Protein AF-A0A395VY33-F1 (afdb_monomer)

Solvent-accessible surface area (backbone atoms only — not comparable to full-atom values): 3641 Å² total; per-residue (Å²): 133,58,70,68,58,54,45,53,53,48,72,72,44,93,64,55,70,68,60,36,53,54,52,44,53,51,58,66,49,60,87,68,65,54,66,69,56,54,50,52,51,51,51,55,47,42,73,75,38,63,68,59,55,64,78,66,58,82,126

Structure (mmCIF, N/CA/C/O backbone):
data_AF-A0A395VY33-F1
#
_entry.id   AF-A0A395VY33-F1
#
loop_
_atom_site.group_PDB
_atom_site.id
_atom_site.type_symbol
_atom_site.label_atom_id
_atom_site.label_alt_id
_atom_site.label_comp_id
_atom_site.label_asym_id
_atom_site.label_entity_id
_atom_site.label_seq_id
_atom_site.pdbx_PDB_ins_code
_atom_site.Cartn_x
_atom_site.Cartn_y
_atom_site.Cartn_z
_atom_site.occupancy
_atom_site.B_iso_or_equiv
_atom_site.auth_seq_id
_atom_site.auth_comp_id
_atom_site.auth_asym_id
_atom_site.auth_atom_id
_atom_site.pdbx_PDB_model_num
ATOM 1 N N . MET A 1 1 ? -17.414 -1.331 2.741 1.00 60.62 1 MET A N 1
ATOM 2 C CA . MET A 1 1 ? -16.773 -1.270 4.072 1.00 60.62 1 MET A CA 1
ATOM 3 C C . MET A 1 1 ? -15.874 -0.041 4.087 1.00 60.62 1 MET A C 1
ATOM 5 O O . MET A 1 1 ? -15.135 0.130 3.129 1.00 60.62 1 MET A O 1
ATOM 9 N N . ASN A 1 2 ? -16.011 0.860 5.064 1.00 83.94 2 ASN A N 1
ATOM 10 C CA . ASN A 1 2 ? -15.199 2.085 5.141 1.00 83.94 2 ASN A CA 1
ATOM 11 C C . ASN A 1 2 ? -13.728 1.729 5.460 1.00 83.94 2 ASN A C 1
ATOM 13 O O . ASN A 1 2 ? -13.492 0.738 6.153 1.00 83.94 2 ASN A O 1
ATOM 17 N N . LYS A 1 3 ? -12.752 2.518 4.983 1.00 85.38 3 LYS A N 1
ATOM 18 C CA . LYS A 1 3 ? -11.319 2.324 5.282 1.00 85.38 3 LYS A CA 1
ATOM 19 C C . LYS A 1 3 ? -11.053 2.264 6.784 1.00 85.38 3 LYS A C 1
ATOM 21 O O . LYS A 1 3 ? -10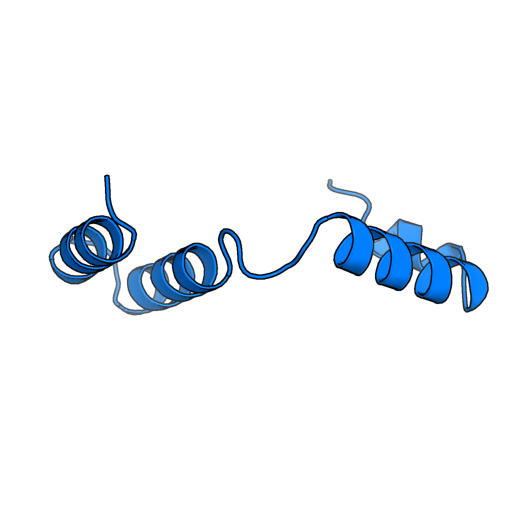.257 1.449 7.230 1.00 85.38 3 LYS A O 1
ATOM 26 N N . GLU A 1 4 ? -11.755 3.092 7.551 1.00 89.38 4 GLU A N 1
ATOM 27 C CA . GLU A 1 4 ? -11.651 3.139 9.013 1.00 89.38 4 GLU A CA 1
ATOM 28 C C . GLU A 1 4 ? -12.040 1.801 9.653 1.00 89.38 4 GLU A C 1
ATOM 30 O O . GLU A 1 4 ? -11.327 1.311 10.523 1.00 89.38 4 GLU A O 1
ATOM 35 N N . ASN A 1 5 ? -13.096 1.150 9.152 1.00 91.88 5 ASN A N 1
ATOM 36 C CA . ASN A 1 5 ? -13.514 -0.165 9.642 1.00 91.88 5 ASN A CA 1
ATOM 37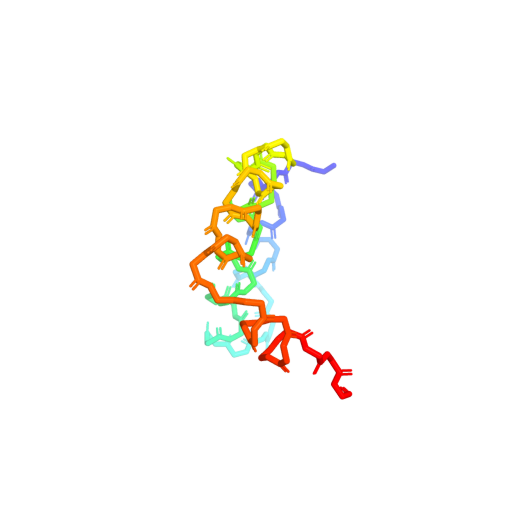 C C . ASN A 1 5 ? -12.470 -1.238 9.311 1.00 91.88 5 ASN A C 1
ATOM 39 O O . ASN A 1 5 ? -12.206 -2.108 10.127 1.00 91.88 5 ASN A O 1
ATOM 43 N N . ILE A 1 6 ? -11.847 -1.170 8.131 1.00 89.31 6 ILE A N 1
ATOM 44 C CA . ILE A 1 6 ? -10.806 -2.128 7.726 1.00 89.31 6 ILE A CA 1
ATOM 45 C C . ILE A 1 6 ? -9.552 -1.968 8.596 1.00 89.31 6 ILE A C 1
ATOM 47 O O . ILE A 1 6 ? -8.991 -2.960 9.051 1.00 89.31 6 ILE A O 1
ATOM 51 N N . ILE A 1 7 ? -9.129 -0.729 8.867 1.00 93.75 7 ILE A N 1
ATOM 52 C CA . ILE A 1 7 ? -7.991 -0.447 9.755 1.00 93.75 7 ILE A CA 1
ATOM 53 C C . ILE A 1 7 ? -8.277 -0.954 11.173 1.00 93.75 7 ILE A C 1
ATOM 55 O O . ILE A 1 7 ? -7.404 -1.572 11.780 1.00 93.75 7 ILE A O 1
ATOM 59 N N . PHE A 1 8 ? -9.496 -0.743 11.675 1.00 95.69 8 PHE A N 1
ATOM 60 C CA . PHE A 1 8 ? -9.909 -1.227 12.990 1.00 95.69 8 PHE A CA 1
ATOM 61 C C . PHE A 1 8 ? -9.809 -2.757 13.107 1.00 95.69 8 PHE A C 1
ATOM 63 O O . PHE A 1 8 ? -9.234 -3.261 14.071 1.00 95.69 8 PHE A O 1
ATOM 70 N N . GLU A 1 9 ? -10.298 -3.505 12.117 1.00 95.69 9 GLU A N 1
ATOM 71 C CA . GLU A 1 9 ? -10.192 -4.972 12.105 1.00 95.69 9 GLU A CA 1
ATOM 72 C C . GLU A 1 9 ? -8.726 -5.447 12.068 1.00 95.69 9 GLU A C 1
ATOM 74 O O . GLU A 1 9 ? -8.356 -6.384 12.775 1.00 95.69 9 GLU A O 1
ATOM 79 N N . ILE A 1 10 ? -7.855 -4.771 11.306 1.00 94.50 10 ILE A N 1
ATOM 80 C CA . ILE A 1 10 ? -6.421 -5.108 11.233 1.00 94.50 10 ILE A CA 1
ATOM 81 C C . ILE A 1 10 ? -5.742 -4.910 12.593 1.00 94.50 10 ILE A C 1
ATOM 83 O O . ILE A 1 10 ? -5.017 -5.797 13.051 1.00 94.50 10 ILE A O 1
ATOM 87 N N . GLN A 1 11 ? -6.003 -3.785 13.264 1.00 96.00 11 GLN A N 1
ATOM 88 C CA . GLN A 1 11 ? -5.423 -3.482 14.577 1.00 96.00 11 GLN A CA 1
ATOM 89 C C . GLN A 1 11 ? -5.796 -4.530 15.635 1.00 96.00 11 GLN A C 1
ATOM 91 O O . GLN A 1 11 ? -4.951 -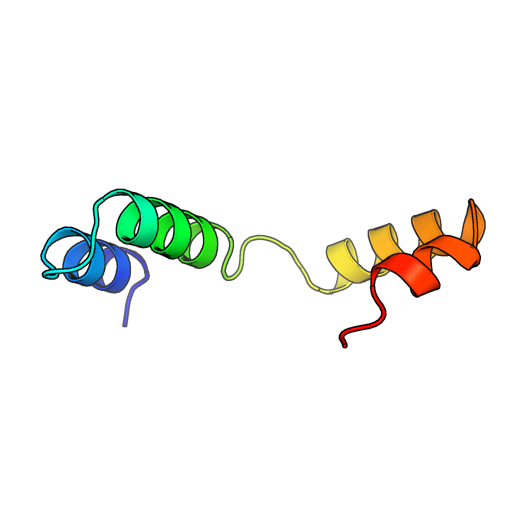4.914 16.446 1.00 96.00 11 GLN A O 1
ATOM 96 N N . ASN A 1 12 ? -7.033 -5.033 15.581 1.00 97.25 12 ASN A N 1
ATOM 97 C CA . ASN A 1 12 ? -7.564 -6.019 16.526 1.00 97.25 12 ASN A CA 1
ATOM 98 C C . ASN A 1 12 ? -7.294 -7.482 16.127 1.00 97.25 12 ASN A C 1
ATOM 100 O O . ASN A 1 12 ? -7.724 -8.399 16.824 1.00 97.25 12 ASN A O 1
ATOM 104 N N . SER A 1 13 ? -6.590 -7.725 15.021 1.00 96.31 13 SER A N 1
ATOM 105 C CA . SER A 1 13 ? -6.245 -9.076 14.577 1.00 96.31 13 SER A CA 1
ATOM 106 C C . SER A 1 13 ? -5.089 -9.693 15.380 1.00 96.31 13 SER A C 1
ATOM 108 O O . SER A 1 13 ? -4.314 -9.002 16.044 1.00 96.31 13 SER A O 1
ATOM 110 N N . ASN A 1 14 ? -4.921 -11.012 15.248 1.00 97.38 14 ASN A N 1
ATOM 111 C CA . ASN A 1 14 ? -3.808 -11.764 15.842 1.00 97.38 14 ASN A CA 1
ATOM 112 C C . ASN A 1 14 ? -2.519 -11.733 14.992 1.00 97.38 14 ASN A C 1
ATOM 114 O O . ASN A 1 14 ? -1.637 -12.569 15.187 1.00 97.38 14 ASN A O 1
ATOM 118 N N . LEU A 1 15 ? -2.418 -10.827 14.014 1.00 93.19 15 LEU A N 1
ATOM 119 C CA . LEU A 1 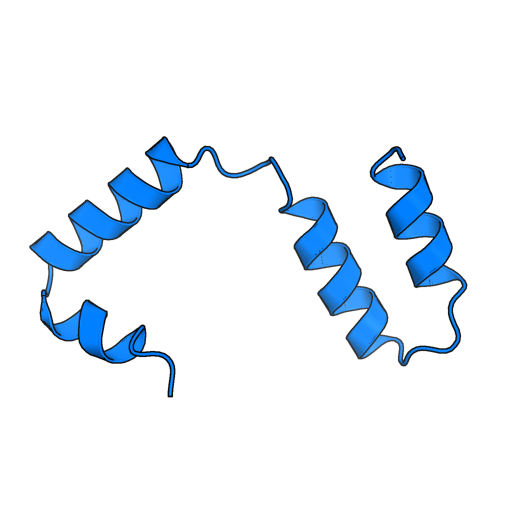15 ? -1.200 -10.641 13.222 1.00 93.19 15 LEU A CA 1
ATOM 120 C C . LEU A 1 15 ? -0.067 -10.063 14.081 1.00 93.19 15 LEU A C 1
ATOM 122 O O . LEU A 1 15 ? -0.312 -9.475 15.136 1.00 93.19 15 LEU A O 1
ATOM 126 N N . SER A 1 16 ? 1.175 -10.198 13.612 1.00 94.81 16 SER A N 1
ATOM 127 C CA . SER A 1 16 ? 2.294 -9.462 14.204 1.00 94.81 16 SER A CA 1
ATOM 128 C C . SER A 1 16 ? 2.103 -7.957 14.007 1.00 94.81 16 SER A C 1
ATOM 130 O O . SER A 1 16 ? 1.460 -7.522 13.050 1.00 94.81 16 SER A O 1
ATOM 132 N N . GLU A 1 17 ? 2.684 -7.154 14.897 1.00 96.06 17 GLU A N 1
ATOM 133 C CA . GLU A 1 17 ? 2.603 -5.693 14.793 1.00 96.06 17 GLU A CA 1
ATOM 134 C C . GLU A 1 17 ? 3.211 -5.179 13.478 1.00 96.06 17 GLU A C 1
ATOM 136 O O . GLU A 1 17 ? 2.613 -4.330 12.828 1.00 96.06 17 GLU A O 1
ATOM 141 N N . GLU A 1 18 ? 4.307 -5.786 13.012 1.00 93.12 18 GLU A N 1
ATOM 142 C CA . GLU A 1 18 ? 4.902 -5.512 11.694 1.00 93.12 18 GLU A CA 1
ATOM 143 C C . GLU A 1 18 ? 3.891 -5.727 10.554 1.00 93.12 18 GLU A C 1
ATOM 145 O O . GLU A 1 18 ? 3.649 -4.827 9.750 1.00 93.12 18 GLU A O 1
ATOM 150 N N . CYS A 1 19 ? 3.201 -6.874 10.532 1.00 83.69 19 CYS A N 1
ATOM 151 C CA . CYS A 1 19 ? 2.194 -7.151 9.507 1.00 83.69 19 CYS A CA 1
ATOM 152 C C . CYS A 1 19 ? 0.991 -6.199 9.590 1.00 83.69 19 CYS A C 1
ATOM 154 O O . CYS A 1 19 ? 0.395 -5.861 8.564 1.00 83.69 19 CYS A O 1
ATOM 156 N N . LYS A 1 20 ? 0.611 -5.753 10.794 1.00 95.25 20 LYS A N 1
ATOM 157 C CA . LYS A 1 20 ? -0.452 -4.750 10.965 1.00 95.25 20 LYS A CA 1
ATOM 158 C C . LYS A 1 20 ? -0.025 -3.398 10.403 1.00 95.25 20 LYS A C 1
ATOM 160 O O . LYS A 1 20 ? -0.820 -2.758 9.713 1.00 95.25 20 LYS A O 1
ATOM 165 N N . GLU A 1 21 ? 1.203 -2.966 10.674 1.00 93.25 21 GLU A N 1
ATOM 166 C CA . GLU A 1 21 ?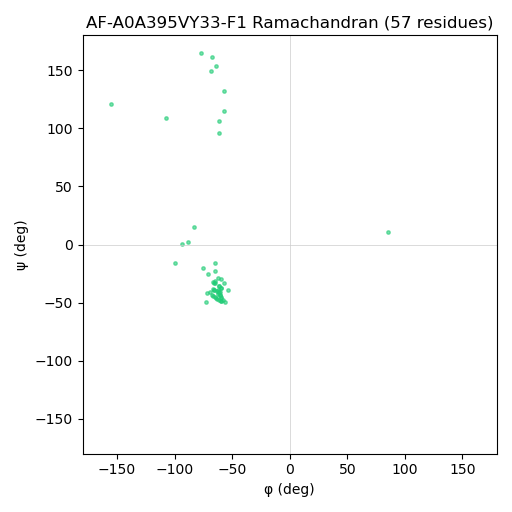 1.746 -1.702 10.172 1.00 93.25 21 GLU A CA 1
ATOM 167 C C . GLU A 1 21 ? 1.793 -1.675 8.642 1.00 93.25 21 GLU A C 1
ATOM 169 O O . GLU A 1 21 ? 1.279 -0.727 8.037 1.00 93.25 21 GLU A O 1
ATOM 174 N N . GLU A 1 22 ? 2.308 -2.733 8.012 1.00 85.25 22 GLU A N 1
ATOM 175 C CA . GLU A 1 22 ? 2.346 -2.870 6.551 1.00 85.25 22 GLU A CA 1
ATOM 176 C C . GLU A 1 22 ? 0.940 -2.840 5.936 1.00 85.25 22 GLU A C 1
ATOM 178 O O . GLU A 1 22 ? 0.660 -2.060 5.018 1.00 85.25 22 GLU A O 1
ATOM 183 N N . ALA A 1 23 ? 0.014 -3.633 6.481 1.00 83.00 23 ALA A N 1
ATOM 184 C CA . ALA A 1 23 ? -1.356 -3.698 5.983 1.00 83.00 23 ALA A CA 1
ATOM 185 C C . ALA A 1 23 ? -2.074 -2.343 6.104 1.00 83.00 23 ALA A C 1
ATOM 187 O O . ALA A 1 23 ? -2.759 -1.907 5.174 1.00 83.00 23 ALA A O 1
ATOM 188 N N . ILE A 1 24 ? -1.882 -1.624 7.213 1.00 90.62 24 ILE A N 1
ATOM 189 C CA . ILE A 1 24 ? -2.449 -0.284 7.406 1.00 90.62 24 ILE A CA 1
ATOM 190 C C . ILE A 1 24 ? -1.838 0.721 6.423 1.00 90.62 24 ILE A C 1
ATOM 192 O O . ILE A 1 24 ? -2.568 1.571 5.904 1.00 90.62 24 ILE A O 1
ATOM 196 N N . GLN A 1 25 ? -0.534 0.648 6.138 1.00 84.12 25 GLN A N 1
ATOM 197 C CA . GLN A 1 25 ? 0.105 1.515 5.141 1.00 84.12 25 GLN A CA 1
ATOM 198 C C . GLN A 1 25 ? -0.500 1.308 3.746 1.00 84.12 25 GLN A C 1
ATOM 200 O O . GLN A 1 25 ? -0.845 2.289 3.083 1.00 84.12 25 GLN A O 1
ATOM 205 N N . ILE A 1 26 ? -0.728 0.057 3.342 1.00 80.94 26 ILE A N 1
ATOM 206 C CA . ILE A 1 26 ? -1.362 -0.280 2.058 1.00 80.94 26 ILE A CA 1
ATOM 207 C C . ILE A 1 26 ? -2.798 0.261 1.998 1.00 80.94 26 ILE A C 1
ATOM 209 O O . ILE A 1 26 ? -3.177 0.922 1.029 1.00 80.94 26 ILE A O 1
ATOM 213 N N . ILE A 1 27 ? -3.601 0.056 3.047 1.00 83.31 27 ILE A N 1
ATOM 214 C CA . ILE A 1 27 ? -4.993 0.541 3.100 1.00 83.31 27 ILE A CA 1
ATOM 215 C C . ILE A 1 27 ? -5.070 2.076 3.111 1.00 83.31 27 ILE A C 1
ATOM 217 O O . ILE A 1 27 ? -5.990 2.657 2.526 1.00 83.31 27 ILE A O 1
ATOM 221 N N . LYS A 1 28 ? -4.100 2.760 3.728 1.00 82.56 28 LYS A N 1
ATOM 222 C CA . LYS A 1 28 ? -3.995 4.227 3.670 1.00 82.56 28 LYS A CA 1
ATOM 223 C C . LYS A 1 28 ? -3.697 4.716 2.254 1.00 82.56 28 LYS A C 1
ATOM 225 O O . LYS A 1 28 ? -4.296 5.705 1.834 1.00 82.56 28 LYS A O 1
ATOM 230 N N . GLN A 1 29 ? -2.841 4.002 1.523 1.00 72.94 29 GLN A N 1
ATOM 231 C CA . GLN A 1 29 ? -2.507 4.303 0.128 1.00 72.94 29 GLN A CA 1
ATOM 232 C C . GLN A 1 29 ? -3.616 3.915 -0.865 1.00 72.94 29 GLN A C 1
ATOM 234 O O . GLN A 1 29 ? -3.684 4.434 -1.983 1.00 72.94 29 GLN A O 1
ATOM 239 N N . TYR A 1 30 ? -4.517 3.016 -0.463 1.00 63.97 30 TYR A N 1
ATOM 240 C CA . TYR A 1 30 ? -5.616 2.542 -1.295 1.00 63.97 30 TYR A CA 1
ATOM 241 C C . TYR A 1 30 ? -6.542 3.704 -1.681 1.00 63.97 30 TYR A C 1
ATOM 243 O O . TYR A 1 30 ? -7.281 4.220 -0.852 1.00 63.97 30 TYR A O 1
ATOM 251 N N . GLY A 1 31 ? -6.503 4.159 -2.932 1.00 64.06 31 GLY A N 1
ATOM 252 C CA . GLY A 1 31 ? -7.310 5.287 -3.416 1.00 64.06 31 GLY A CA 1
ATOM 253 C C . GLY A 1 31 ? -6.713 6.684 -3.193 1.00 64.06 31 GLY A C 1
ATOM 254 O O . GLY A 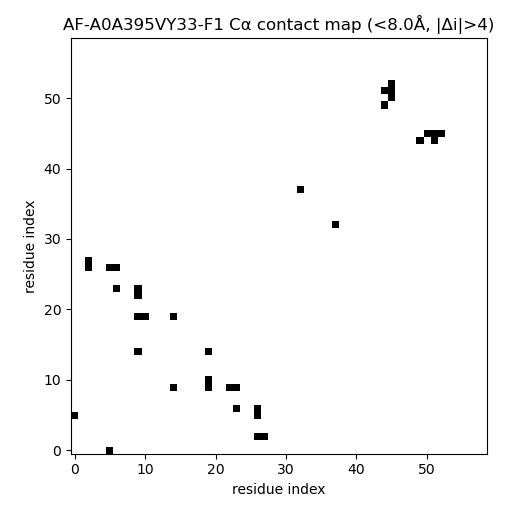1 31 ? -7.433 7.660 -3.379 1.00 64.06 31 GLY A O 1
ATOM 255 N N . THR A 1 32 ? -5.442 6.810 -2.791 1.00 64.44 32 THR A N 1
ATOM 256 C CA . THR A 1 32 ? -4.745 8.115 -2.723 1.00 64.44 32 THR A CA 1
ATOM 257 C C . THR A 1 32 ? -3.827 8.392 -3.906 1.00 64.44 32 THR A C 1
ATOM 259 O O . THR A 1 32 ? -3.450 9.543 -4.099 1.00 64.44 32 THR A O 1
ATOM 262 N N . ILE A 1 33 ? -3.464 7.387 -4.706 1.00 65.25 33 ILE A N 1
ATOM 263 C CA . ILE A 1 33 ? -2.695 7.621 -5.929 1.00 65.25 33 ILE A CA 1
ATOM 264 C C . ILE A 1 33 ? -3.618 7.407 -7.121 1.00 65.25 33 ILE A C 1
ATOM 266 O O . ILE A 1 33 ? -4.040 6.288 -7.407 1.00 65.25 33 ILE A O 1
ATOM 270 N N . ASP A 1 34 ? -3.960 8.509 -7.783 1.00 72.88 34 ASP A N 1
ATOM 271 C CA . ASP A 1 34 ? -4.662 8.472 -9.057 1.00 72.88 34 ASP A CA 1
ATOM 272 C C . ASP A 1 34 ? -3.835 7.652 -10.054 1.00 72.88 34 ASP A C 1
ATOM 274 O O . ASP A 1 34 ? -2.626 7.856 -10.196 1.00 72.88 34 ASP A O 1
ATOM 278 N N . VAL A 1 35 ? -4.481 6.721 -10.751 1.00 67.19 35 VAL A N 1
ATOM 279 C CA . VAL A 1 35 ? -3.818 5.830 -11.712 1.00 67.19 35 VAL A CA 1
ATOM 280 C C . VAL A 1 35 ? -3.100 6.642 -12.789 1.00 67.19 35 VAL A C 1
ATOM 282 O O . VAL A 1 35 ? -2.009 6.257 -13.206 1.00 67.19 35 VAL A O 1
ATOM 285 N N . ASN A 1 36 ? -3.629 7.812 -13.168 1.00 72.31 36 ASN A N 1
ATOM 286 C CA . ASN A 1 36 ? -2.943 8.695 -14.116 1.00 72.31 36 ASN A CA 1
ATOM 287 C C . ASN A 1 36 ? -1.640 9.265 -13.538 1.00 72.31 36 ASN A C 1
ATOM 289 O O . ASN A 1 36 ? -0.672 9.463 -14.268 1.00 72.31 36 ASN A O 1
ATOM 293 N N . THR A 1 37 ? -1.588 9.493 -12.225 1.00 74.56 37 THR A N 1
ATOM 294 C CA . THR A 1 37 ? -0.382 9.961 -11.531 1.00 74.56 37 THR A CA 1
ATOM 295 C C . THR A 1 37 ? 0.671 8.856 -11.452 1.00 74.56 37 THR A C 1
ATOM 297 O O . THR A 1 37 ? 1.839 9.122 -11.730 1.00 74.56 37 THR A O 1
ATOM 300 N N . ILE A 1 38 ? 0.272 7.611 -11.158 1.00 79.62 38 ILE A N 1
ATOM 301 C CA . ILE A 1 38 ? 1.182 6.450 -11.222 1.00 79.62 38 ILE A CA 1
ATOM 302 C C . ILE A 1 38 ? 1.732 6.304 -12.639 1.00 79.62 38 ILE A C 1
ATOM 304 O O . ILE A 1 38 ? 2.941 6.200 -12.829 1.00 79.62 38 ILE A O 1
ATOM 308 N N . LEU A 1 39 ? 0.849 6.345 -13.636 1.00 78.31 39 LEU A N 1
ATOM 309 C CA . LEU A 1 39 ? 1.213 6.177 -15.035 1.00 78.31 39 LEU A CA 1
ATOM 310 C C . LEU A 1 39 ? 2.198 7.260 -15.499 1.00 78.31 39 LEU A C 1
ATOM 312 O O . LEU A 1 39 ? 3.198 6.945 -16.139 1.00 78.31 39 LEU A O 1
ATOM 316 N N . LEU A 1 40 ? 1.973 8.523 -15.121 1.00 79.31 40 LEU A N 1
ATOM 317 C CA . LEU A 1 40 ? 2.888 9.624 -15.431 1.00 79.31 40 LEU A CA 1
ATOM 318 C C . LEU A 1 40 ? 4.275 9.426 -14.803 1.00 79.31 40 LEU A C 1
ATOM 320 O O . LEU A 1 40 ? 5.286 9.722 -15.439 1.00 79.31 40 LEU A O 1
ATOM 324 N N . ILE A 1 41 ? 4.334 8.943 -13.561 1.00 83.00 41 ILE A N 1
ATOM 325 C CA . ILE A 1 41 ? 5.601 8.651 -12.878 1.00 83.00 41 ILE A CA 1
ATOM 326 C C . ILE A 1 41 ? 6.338 7.522 -13.601 1.00 83.00 41 ILE A C 1
ATOM 328 O O . ILE A 1 41 ? 7.527 7.660 -13.880 1.00 83.00 41 ILE A O 1
ATOM 332 N N . VAL A 1 42 ? 5.631 6.450 -13.966 1.00 83.81 42 VAL A N 1
ATOM 333 C CA . VAL A 1 42 ? 6.204 5.326 -14.718 1.00 83.81 42 VAL A CA 1
ATOM 334 C C . VAL A 1 42 ? 6.768 5.795 -16.061 1.00 83.81 42 VAL A C 1
ATOM 336 O O . VAL A 1 42 ? 7.909 5.468 -16.375 1.00 83.81 42 VAL A O 1
ATOM 339 N N . TYR A 1 43 ? 6.040 6.625 -16.817 1.00 84.12 43 TYR A N 1
ATOM 340 C CA . TYR A 1 43 ? 6.544 7.176 -18.082 1.00 84.12 43 TYR A CA 1
ATOM 341 C C . TYR A 1 43 ? 7.841 7.968 -17.907 1.00 84.12 43 TYR A C 1
ATOM 343 O O . TYR A 1 43 ? 8.807 7.720 -18.623 1.00 84.12 43 TYR A O 1
ATOM 351 N N . LYS A 1 44 ? 7.894 8.871 -16.922 1.00 84.31 44 LYS A N 1
ATOM 352 C CA . LYS A 1 44 ? 9.103 9.663 -16.643 1.00 84.31 44 LYS A CA 1
ATOM 353 C C . LYS A 1 44 ? 10.296 8.790 -16.262 1.00 84.31 44 LYS A C 1
ATOM 355 O O . LYS A 1 44 ? 11.424 9.109 -16.618 1.00 84.31 44 LYS A O 1
ATOM 360 N N . LEU A 1 45 ? 10.064 7.699 -15.537 1.00 84.81 45 LEU A N 1
ATOM 361 C CA . LEU A 1 45 ? 11.125 6.764 -15.168 1.00 84.81 45 LEU A CA 1
ATOM 362 C C . LEU A 1 45 ? 11.649 5.991 -16.387 1.00 84.81 45 LEU A C 1
ATOM 364 O O . LEU A 1 45 ? 12.861 5.862 -16.531 1.00 84.81 45 LEU A O 1
ATOM 368 N N . ILE A 1 46 ? 10.764 5.556 -17.292 1.00 85.56 46 ILE A N 1
ATOM 369 C CA . ILE A 1 46 ? 11.145 4.894 -18.553 1.00 85.56 46 ILE A CA 1
ATOM 370 C C . ILE A 1 46 ? 11.954 5.839 -19.455 1.00 85.56 46 ILE A C 1
ATOM 372 O O . ILE A 1 46 ? 12.928 5.406 -20.066 1.00 85.56 46 ILE A O 1
ATOM 376 N N . GLU A 1 47 ? 11.582 7.122 -19.527 1.00 87.44 47 GLU A N 1
ATOM 377 C CA . GLU A 1 47 ? 12.341 8.134 -20.280 1.00 87.44 47 GLU A CA 1
ATOM 378 C C . GLU A 1 47 ? 13.767 8.324 -19.744 1.00 87.44 47 GLU A C 1
ATOM 380 O O . GLU A 1 47 ? 14.686 8.564 -20.524 1.00 87.44 47 GLU A O 1
ATOM 385 N N . ILE A 1 48 ? 13.957 8.219 -18.424 1.00 89.25 48 ILE A N 1
ATOM 386 C CA . I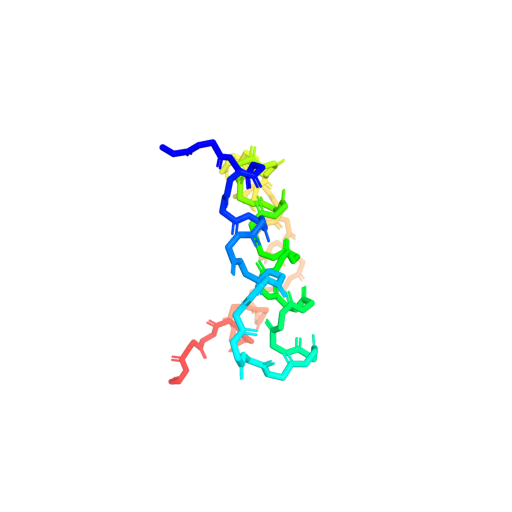LE A 1 48 ? 15.277 8.331 -17.786 1.00 89.25 48 ILE A CA 1
ATOM 387 C C . ILE A 1 48 ? 16.118 7.089 -18.074 1.00 89.25 48 ILE A C 1
ATOM 389 O O . ILE A 1 48 ? 17.284 7.206 -18.451 1.00 89.25 48 ILE A O 1
ATOM 393 N N . SER A 1 49 ? 15.546 5.903 -17.866 1.00 90.12 49 SER A N 1
ATOM 394 C CA . SER A 1 49 ? 16.182 4.647 -18.242 1.00 90.12 49 SER A CA 1
ATOM 395 C C . SER A 1 49 ? 15.134 3.559 -18.469 1.00 90.12 49 SER A C 1
ATOM 397 O O . SER A 1 49 ? 14.422 3.195 -17.527 1.00 90.12 49 SER A O 1
ATOM 399 N N . PRO A 1 50 ? 15.066 2.963 -19.671 1.00 85.38 50 PRO A N 1
ATOM 400 C CA . PRO A 1 50 ? 14.167 1.842 -19.921 1.00 85.38 50 PRO A CA 1
ATOM 401 C C . PRO A 1 50 ? 14.536 0.596 -19.095 1.00 85.38 50 PRO A C 1
ATOM 403 O O . PRO A 1 50 ? 13.655 -0.211 -18.809 1.00 85.38 50 PRO A O 1
ATOM 406 N N . GLU A 1 51 ? 15.789 0.470 -18.637 1.00 87.81 51 GLU A N 1
ATOM 407 C CA . GLU A 1 51 ? 16.269 -0.633 -17.780 1.00 87.81 51 GLU A CA 1
ATOM 408 C C . GLU A 1 51 ? 15.600 -0.640 -16.393 1.00 87.81 51 GLU A C 1
ATOM 410 O O . GLU A 1 51 ? 15.612 -1.648 -15.693 1.00 87.81 51 GLU A O 1
ATOM 415 N N . ILE A 1 52 ? 14.953 0.461 -15.981 1.00 83.38 52 ILE A N 1
ATOM 416 C CA . ILE A 1 52 ? 14.139 0.485 -14.755 1.00 83.38 52 ILE A CA 1
ATOM 417 C C . ILE A 1 52 ? 13.001 -0.542 -14.816 1.00 83.38 52 ILE A C 1
ATOM 419 O O . ILE A 1 52 ? 12.607 -1.072 -13.777 1.00 83.38 52 ILE A O 1
ATOM 423 N N . LEU A 1 53 ? 12.488 -0.868 -16.007 1.00 79.62 53 LEU A N 1
ATOM 424 C CA . LEU A 1 53 ? 11.463 -1.902 -16.157 1.00 79.62 53 LEU A CA 1
ATOM 425 C C . LEU A 1 53 ? 11.963 -3.278 -15.706 1.00 79.62 53 LEU A C 1
ATOM 427 O O . LEU A 1 53 ? 11.174 -4.053 -15.166 1.00 79.62 53 LEU A O 1
ATOM 431 N N . ASP A 1 54 ? 13.267 -3.543 -15.816 1.00 84.31 54 ASP A N 1
ATOM 432 C CA . ASP A 1 54 ? 13.855 -4.810 -15.388 1.00 84.31 54 ASP A CA 1
ATOM 433 C C . ASP A 1 54 ? 13.740 -4.999 -13.867 1.00 84.31 54 ASP A C 1
ATOM 435 O O . ASP A 1 54 ? 13.526 -6.122 -13.409 1.00 84.31 54 ASP A O 1
ATOM 439 N N . TYR A 1 55 ? 13.762 -3.909 -13.087 1.00 76.25 55 TYR A N 1
ATOM 440 C CA . TYR A 1 55 ? 13.557 -3.927 -11.630 1.00 76.25 55 TYR A CA 1
ATOM 441 C C . TYR A 1 55 ? 12.112 -4.239 -11.218 1.00 76.25 55 TYR A C 1
ATOM 443 O O . TYR A 1 55 ? 11.889 -4.740 -10.116 1.00 76.25 55 TYR A O 1
ATOM 451 N N . PHE A 1 56 ? 11.133 -3.957 -12.084 1.00 70.12 56 PHE A N 1
ATOM 452 C CA . PHE A 1 56 ? 9.715 -4.266 -11.855 1.00 70.12 56 PHE A CA 1
ATOM 453 C C . PHE A 1 56 ? 9.287 -5.611 -12.445 1.00 70.12 56 PHE A C 1
ATOM 455 O O . PHE A 1 56 ? 8.121 -5.991 -12.313 1.00 70.12 56 PHE A O 1
ATOM 462 N N . SER A 1 57 ? 10.210 -6.340 -13.078 1.00 65.25 57 SER A N 1
ATOM 463 C CA . SER A 1 57 ? 9.976 -7.705 -13.541 1.00 65.25 57 SER A CA 1
ATOM 464 C C . SER A 1 57 ? 9.660 -8.596 -12.338 1.00 65.25 57 SER A C 1
ATOM 466 O O . SER A 1 57 ? 10.561 -9.074 -11.649 1.00 65.25 57 SER A O 1
ATOM 468 N N . LEU A 1 58 ? 8.370 -8.797 -12.063 1.00 53.50 58 LEU A N 1
ATOM 469 C CA . LEU A 1 58 ? 7.887 -9.769 -11.086 1.00 53.50 58 LEU A CA 1
ATOM 470 C C . LEU A 1 58 ? 8.421 -11.154 -11.482 1.00 53.50 58 LEU A C 1
ATOM 472 O O . LEU A 1 58 ? 8.072 -11.670 -12.545 1.00 53.50 58 LEU A O 1
ATOM 476 N N . LYS A 1 59 ? 9.286 -11.726 -10.641 1.00 48.97 59 LYS A N 1
ATOM 477 C CA . LYS A 1 59 ? 9.537 -13.170 -10.624 1.00 48.97 59 LYS A CA 1
ATOM 478 C C . LYS A 1 59 ? 8.406 -13.884 -9.901 1.00 48.97 59 LYS A C 1
ATOM 480 O O . LYS A 1 59 ? 7.920 -13.323 -8.894 1.00 48.97 59 LYS A O 1
#

Secondary structure (DSSP, 8-state):
--HHHHHHHHHTSSS-HHHHHHHHHHHHHTTTS-HHHHHHHHHHHHHH-TTHHHHT---

Foldseek 3Di:
DDLVVVLVC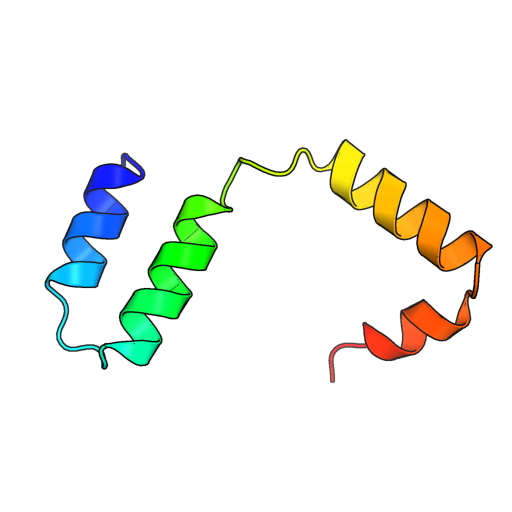LVPDPDDPVVSVVVNVVSVCVPVQDPVNVVVVVVVVCVVPVCVVVVVPDD

Sequence (59 aa):
MNKENIIFEIQNSNLSEECKEEAIQIIKQYGTIDVNTILLIVYKLIEISPEILDYFSLK

pLDDT: mean 82.51, std 11.35, range [48.97, 97.38]

Radius of gyration: 16.09 Å; Cα contacts (8 Å, |Δi|>4): 18; chains: 1; bounding box: 33×23×37 Å

Nearest PDB structures (foldseek):
  6nly-assembly1_B  TM=4.901E-01  e=9.417E+00  Homo sapiens
  5jwr-assembly1_E  TM=3.629E-01  e=4.163E+00  Thermosyne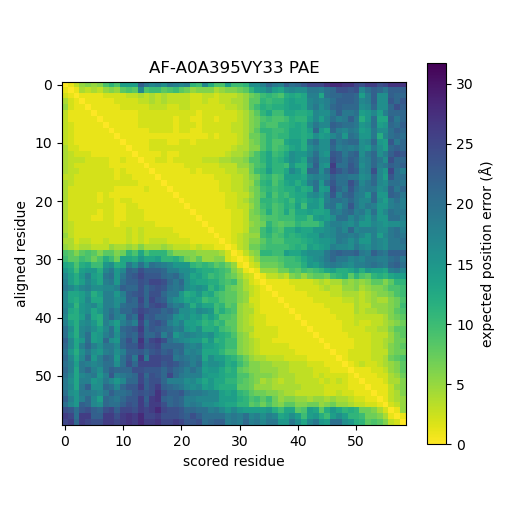chococcus vestitus BP-1

Mean predicted aligned error: 10.07 Å

Organism: Bacteroides ovatus (NCBI:txid28116)